Protein AF-A0A2G9T535-F1 (afdb_monomer_lite)

Sequence (82 aa):
MAGQPHNTGSGSESIKRLHKACLAYPDWKAENRPNWKPWIYPEQQLDFPRVDLAKCQPQEYEQEIIDESDVRPVKSVEADDD

Secondary structure (DSSP, 8-state):
-PPPPP---SHHHHHHHHHHHHHHHHHHHHHS-TT--TTT-GGGGTTSPPP-GGGPPPPP--------TT------PPP---

Structure (mmCIF, N/CA/C/O backbone):
data_AF-A0A2G9T535-F1
#
_entry.id   AF-A0A2G9T535-F1
#
loop_
_atom_site.group_PDB
_atom_site.id
_atom_site.type_symbol
_atom_site.label_atom_id
_atom_site.label_alt_id
_atom_site.label_comp_id
_atom_site.label_asym_id
_atom_site.label_entity_id
_atom_site.label_seq_id
_atom_site.pdbx_PDB_ins_code
_atom_site.Cartn_x
_atom_site.Cartn_y
_atom_site.Cartn_z
_atom_site.occupancy
_atom_site.B_iso_or_equiv
_atom_site.auth_seq_id
_atom_site.auth_comp_id
_atom_site.auth_asym_id
_atom_site.auth_atom_id
_atom_site.pdbx_PDB_model_num
ATOM 1 N N . MET A 1 1 ? 7.018 33.676 -30.579 1.00 40.97 1 MET A N 1
ATOM 2 C CA . MET A 1 1 ? 7.010 32.286 -30.077 1.00 40.97 1 MET A CA 1
ATOM 3 C C . MET A 1 1 ? 6.618 32.345 -28.613 1.00 40.97 1 MET A C 1
ATOM 5 O O . MET A 1 1 ? 7.383 32.872 -27.821 1.00 40.97 1 MET A O 1
ATOM 9 N N . ALA A 1 2 ? 5.382 31.965 -28.286 1.00 39.06 2 ALA A N 1
ATOM 10 C CA . ALA A 1 2 ? 4.879 32.012 -26.917 1.00 39.06 2 ALA A CA 1
ATOM 11 C C . ALA A 1 2 ? 5.445 30.821 -26.130 1.00 39.06 2 ALA A C 1
ATOM 13 O O . ALA A 1 2 ? 5.253 29.677 -26.537 1.00 39.06 2 ALA A O 1
ATOM 14 N N . GLY A 1 3 ? 6.164 31.102 -25.041 1.00 46.75 3 GLY A N 1
ATOM 15 C CA . GLY A 1 3 ? 6.581 30.087 -24.078 1.00 46.75 3 GLY A CA 1
ATOM 16 C C . GLY A 1 3 ? 5.356 29.509 -23.377 1.00 46.75 3 GLY A C 1
ATOM 17 O O . GLY A 1 3 ? 4.491 30.253 -22.915 1.00 46.75 3 GLY A O 1
ATOM 18 N N . GLN A 1 4 ? 5.255 28.184 -23.349 1.00 42.47 4 GLN A N 1
ATOM 19 C CA . GLN A 1 4 ? 4.186 27.484 -22.646 1.00 42.47 4 GLN A CA 1
ATOM 20 C C . GLN A 1 4 ? 4.381 27.633 -21.126 1.00 42.47 4 GLN A C 1
ATOM 22 O O . GLN A 1 4 ? 5.513 27.512 -20.648 1.00 42.47 4 GLN A O 1
ATOM 27 N N . PRO A 1 5 ? 3.313 27.877 -20.346 1.00 51.81 5 PRO A N 1
ATOM 28 C CA . PRO A 1 5 ? 3.407 27.877 -18.894 1.00 51.81 5 PRO A CA 1
ATOM 29 C C . PRO A 1 5 ? 3.638 26.446 -18.395 1.00 51.81 5 PRO A C 1
ATOM 31 O O . PRO A 1 5 ? 2.843 25.541 -18.649 1.00 51.81 5 PRO A O 1
ATOM 34 N N . HIS A 1 6 ? 4.737 26.249 -17.674 1.00 53.59 6 HIS A N 1
ATOM 35 C CA . HIS A 1 6 ? 5.002 25.041 -16.904 1.00 53.59 6 HIS A CA 1
ATOM 36 C C . HIS A 1 6 ? 3.987 24.961 -15.755 1.00 53.59 6 HIS A C 1
ATOM 38 O O . HIS A 1 6 ? 3.928 25.830 -14.888 1.00 53.59 6 HIS A O 1
ATOM 44 N N . ASN A 1 7 ? 3.151 23.925 -15.764 1.00 48.22 7 ASN A N 1
ATOM 45 C CA . ASN A 1 7 ? 2.176 23.664 -14.711 1.00 48.22 7 ASN A CA 1
ATOM 46 C C . ASN A 1 7 ? 2.872 22.969 -13.528 1.00 48.22 7 ASN A C 1
ATOM 48 O O . ASN A 1 7 ? 2.968 21.743 -13.474 1.00 48.22 7 ASN A O 1
ATOM 52 N N . THR A 1 8 ? 3.389 23.752 -12.584 1.00 53.47 8 THR A N 1
ATOM 53 C CA . THR A 1 8 ? 3.943 23.269 -11.312 1.00 53.47 8 THR A CA 1
ATOM 54 C C . THR A 1 8 ? 2.819 23.079 -10.290 1.00 53.47 8 THR A C 1
ATOM 56 O O . THR A 1 8 ? 2.609 23.902 -9.404 1.00 53.47 8 THR A O 1
ATOM 59 N N . GLY A 1 9 ? 2.050 21.992 -10.406 1.00 53.75 9 GLY A N 1
ATOM 60 C CA . GLY A 1 9 ? 0.865 21.831 -9.555 1.00 53.75 9 GLY A CA 1
ATOM 61 C C . GLY A 1 9 ? 0.315 20.420 -9.373 1.00 53.75 9 GLY A C 1
ATOM 62 O O . GLY A 1 9 ? -0.897 20.287 -9.277 1.00 53.75 9 GLY A O 1
ATOM 63 N N . SER A 1 10 ? 1.137 19.361 -9.330 1.00 58.38 10 SER A N 1
ATOM 64 C CA . SER A 1 10 ? 0.593 17.985 -9.240 1.00 58.38 10 SER A CA 1
ATOM 65 C C . SER A 1 10 ? 1.021 17.146 -8.026 1.00 58.38 10 SER A C 1
ATOM 67 O O . SER A 1 10 ? 0.372 16.140 -7.745 1.00 58.38 10 SER A O 1
ATOM 69 N N . GLY A 1 11 ? 2.061 17.522 -7.273 1.00 61.53 11 GLY A N 1
ATOM 70 C CA . GLY A 1 11 ? 2.555 16.692 -6.159 1.00 61.53 11 GLY A CA 1
ATOM 71 C C . GLY A 1 11 ? 1.679 16.732 -4.898 1.00 61.53 11 GLY A C 1
ATOM 72 O O . GLY A 1 11 ? 1.458 15.712 -4.249 1.00 61.53 11 GLY A O 1
ATOM 73 N N . SER A 1 12 ? 1.132 17.901 -4.554 1.00 78.06 12 SER A N 1
ATOM 74 C CA . SER A 1 12 ? 0.439 18.115 -3.274 1.00 78.06 12 SER A CA 1
ATOM 75 C C . SER A 1 12 ? -0.980 17.539 -3.229 1.00 78.06 12 SER A C 1
ATOM 77 O O . SER A 1 12 ? -1.453 17.166 -2.155 1.00 78.06 12 SER A O 1
ATOM 79 N N . GLU A 1 13 ? -1.664 17.421 -4.369 1.00 86.56 13 GLU A N 1
ATOM 80 C CA . GLU A 1 13 ? -3.048 16.933 -4.406 1.00 86.56 13 GLU A CA 1
ATOM 81 C C . GLU A 1 13 ? -3.141 15.421 -4.156 1.00 86.56 13 GLU A C 1
ATOM 83 O O . GLU A 1 13 ? -4.014 14.953 -3.422 1.00 86.56 13 GLU A O 1
ATOM 88 N N . SER A 1 14 ? -2.193 14.646 -4.686 1.00 92.50 14 SER A N 1
ATOM 89 C CA . SER A 1 14 ? -2.100 13.206 -4.419 1.00 92.50 14 SER A CA 1
ATOM 90 C C . SER A 1 14 ? -1.869 12.924 -2.935 1.00 92.50 14 SER A C 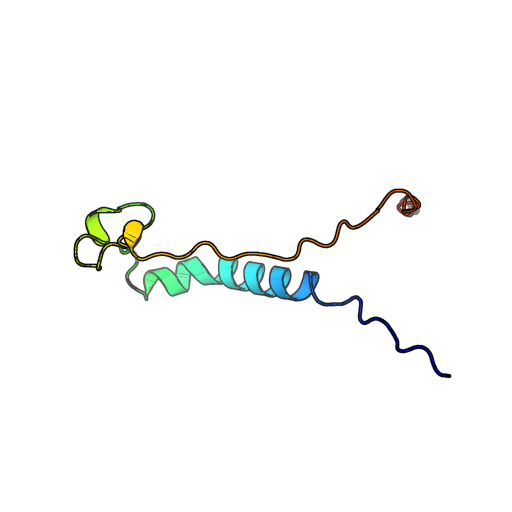1
ATOM 92 O O . SER A 1 14 ? -2.515 12.043 -2.369 1.00 92.50 14 SER A O 1
ATOM 94 N N . ILE A 1 15 ? -1.025 13.724 -2.275 1.00 94.69 15 ILE A N 1
ATOM 95 C CA . ILE A 1 15 ? -0.776 13.607 -0.833 1.00 94.69 15 ILE A CA 1
ATOM 96 C C . ILE A 1 15 ? -2.027 13.965 -0.022 1.00 94.69 15 ILE A C 1
ATOM 98 O O . ILE A 1 15 ? -2.384 13.237 0.903 1.00 94.69 15 ILE A O 1
ATOM 102 N N . LYS A 1 16 ? -2.758 15.024 -0.396 1.00 94.12 16 LYS A N 1
ATOM 103 C CA . LYS A 1 16 ? -4.032 15.385 0.256 1.00 94.12 16 LYS A CA 1
ATOM 104 C C . LYS A 1 16 ? -5.085 14.284 0.114 1.00 94.12 16 LYS A C 1
ATOM 106 O O . LYS A 1 16 ? -5.815 14.003 1.067 1.00 94.12 16 LYS A O 1
ATOM 111 N N . ARG A 1 17 ? -5.171 13.650 -1.059 1.00 95.31 17 ARG A N 1
ATOM 112 C CA . ARG A 1 17 ? -6.076 12.517 -1.312 1.00 95.31 17 ARG A CA 1
ATOM 113 C C . ARG A 1 17 ? -5.683 11.284 -0.505 1.00 95.31 17 ARG A C 1
ATOM 115 O O . ARG A 1 17 ? -6.555 10.685 0.119 1.00 95.31 17 ARG A O 1
ATOM 122 N N . LEU A 1 18 ? -4.392 10.955 -0.465 1.00 96.00 18 LEU A N 1
ATOM 123 C CA . LEU A 1 18 ? -3.871 9.858 0.348 1.00 96.00 18 LEU A CA 1
ATOM 124 C C . LEU A 1 18 ? -4.181 10.080 1.831 1.00 96.00 18 LEU A C 1
ATOM 126 O O . LEU A 1 18 ? -4.730 9.193 2.474 1.00 96.00 18 LEU A O 1
ATOM 130 N N . HIS A 1 19 ? -3.926 11.284 2.347 1.00 97.25 19 HIS A N 1
ATOM 131 C CA . HIS A 1 19 ? -4.234 11.640 3.731 1.00 97.25 19 HIS A CA 1
ATOM 132 C C . HIS A 1 19 ? -5.716 11.417 4.068 1.00 97.25 19 HIS A C 1
ATOM 134 O O . HIS A 1 19 ? -6.034 10.748 5.049 1.00 97.25 19 HIS A O 1
ATOM 140 N N . LYS A 1 20 ? -6.635 11.905 3.223 1.00 97.50 20 LYS A N 1
ATOM 141 C CA . LYS A 1 20 ? -8.079 11.668 3.402 1.00 97.50 20 LYS A CA 1
ATOM 142 C C . LYS A 1 20 ? -8.428 10.176 3.392 1.00 97.50 20 LYS A C 1
ATOM 144 O O . LYS A 1 20 ? -9.239 9.746 4.206 1.00 97.50 20 LYS A O 1
ATOM 149 N N . ALA A 1 21 ? -7.809 9.389 2.510 1.00 97.19 21 ALA A N 1
ATOM 150 C CA . ALA A 1 21 ? -8.025 7.946 2.454 1.00 97.19 21 ALA A CA 1
ATOM 151 C C . ALA A 1 21 ? -7.536 7.241 3.729 1.00 97.19 21 ALA A C 1
ATOM 153 O O . ALA A 1 21 ? -8.223 6.359 4.234 1.00 97.19 21 ALA A O 1
ATOM 154 N N . CYS A 1 22 ? -6.397 7.658 4.291 1.00 97.38 22 CYS A N 1
ATOM 155 C CA . CYS A 1 22 ? -5.883 7.117 5.550 1.00 97.38 22 CYS A CA 1
ATOM 156 C C . CYS A 1 22 ? -6.831 7.376 6.727 1.00 97.38 22 CYS A C 1
ATOM 158 O O . CYS A 1 22 ? -7.021 6.481 7.546 1.00 97.38 22 CYS A O 1
ATOM 160 N N . LEU A 1 23 ? -7.451 8.559 6.794 1.00 98.12 23 LEU A N 1
ATOM 161 C CA . LEU A 1 23 ? -8.430 8.875 7.839 1.00 98.12 23 LEU A CA 1
ATOM 162 C C . LEU A 1 23 ? -9.685 7.995 7.746 1.00 98.12 23 LEU A C 1
ATOM 164 O O . LEU A 1 23 ? -10.194 7.564 8.772 1.00 98.12 23 LEU A O 1
ATOM 168 N N . ALA A 1 24 ? -10.152 7.697 6.531 1.00 97.62 24 ALA A N 1
ATOM 169 C CA . ALA A 1 24 ? -11.328 6.852 6.298 1.00 97.62 24 ALA A CA 1
ATOM 170 C C . ALA A 1 24 ? -11.028 5.337 6.316 1.00 97.62 24 ALA A C 1
ATOM 172 O O . ALA A 1 24 ? -11.944 4.515 6.328 1.00 97.62 24 ALA A O 1
ATOM 173 N N . TYR A 1 25 ? -9.750 4.944 6.281 1.00 97.25 25 TYR A N 1
ATOM 174 C CA . TYR A 1 25 ? -9.341 3.546 6.146 1.00 97.25 25 TYR A CA 1
ATOM 175 C C . TYR A 1 25 ? -9.830 2.625 7.279 1.00 97.25 25 TYR A C 1
ATOM 177 O O . TYR A 1 25 ? -10.224 1.505 6.954 1.00 97.25 25 TYR A O 1
ATOM 185 N N . PRO A 1 26 ? -9.833 3.016 8.572 1.00 97.25 26 PRO A N 1
ATOM 186 C CA . PRO A 1 26 ? -10.280 2.131 9.648 1.00 97.25 26 PRO A CA 1
ATOM 187 C C . PRO A 1 26 ? -11.732 1.669 9.485 1.00 97.25 26 PRO A C 1
ATOM 189 O O . PRO A 1 26 ? -11.986 0.465 9.555 1.00 97.25 26 PRO A O 1
ATOM 192 N N . ASP A 1 27 ? -12.649 2.598 9.201 1.00 97.75 27 ASP A N 1
ATOM 193 C CA . ASP A 1 27 ? -14.073 2.303 9.003 1.00 97.75 27 ASP A CA 1
ATOM 194 C C . ASP A 1 27 ? -14.272 1.408 7.780 1.00 97.75 27 ASP A C 1
ATOM 196 O O . ASP A 1 27 ? -14.841 0.319 7.875 1.00 97.75 27 ASP A O 1
ATOM 200 N N . TRP A 1 28 ? -13.678 1.795 6.646 1.00 97.81 28 TRP A N 1
ATOM 201 C CA . TRP A 1 28 ? -13.732 0.987 5.430 1.00 97.81 28 TRP A CA 1
ATOM 202 C C . TRP A 1 28 ? -13.169 -0.424 5.659 1.00 97.81 28 TRP A C 1
ATOM 204 O O . TRP A 1 28 ? -13.739 -1.416 5.199 1.00 97.81 28 TRP A O 1
ATOM 214 N N . LYS A 1 29 ? -12.055 -0.551 6.391 1.00 97.69 29 LYS A N 1
ATOM 215 C CA . LYS A 1 29 ? -11.406 -1.840 6.647 1.00 97.69 29 LYS A CA 1
ATOM 216 C C . LYS A 1 29 ? -12.241 -2.737 7.560 1.00 97.69 29 LYS A C 1
ATOM 218 O O . LYS A 1 29 ? -12.188 -3.957 7.384 1.00 97.69 29 LYS A O 1
ATOM 223 N N . ALA A 1 30 ? -13.010 -2.164 8.487 1.00 97.25 30 ALA A N 1
ATOM 224 C CA . ALA A 1 30 ? -13.944 -2.911 9.328 1.00 97.25 30 ALA A CA 1
ATOM 225 C C . ALA A 1 30 ? -14.993 -3.657 8.484 1.00 97.25 30 ALA A C 1
ATOM 227 O O . ALA A 1 30 ? -15.298 -4.815 8.766 1.00 97.25 30 ALA A O 1
ATOM 228 N N . GLU A 1 31 ? -15.459 -3.038 7.398 1.00 97.75 31 GLU A N 1
ATOM 229 C CA . GLU A 1 31 ? -16.438 -3.621 6.471 1.00 97.75 31 GLU A CA 1
ATOM 230 C C . GLU A 1 31 ? -15.792 -4.514 5.390 1.00 97.75 31 GLU A C 1
ATOM 232 O O . GLU A 1 31 ? -16.438 -5.397 4.825 1.00 97.75 31 GLU A O 1
ATOM 237 N N . ASN A 1 32 ? -14.492 -4.343 5.118 1.00 96.44 32 ASN A N 1
ATOM 238 C CA . ASN A 1 32 ? -13.789 -4.980 3.998 1.00 96.44 32 ASN A CA 1
ATOM 239 C C . ASN A 1 32 ? -12.704 -5.960 4.468 1.00 96.44 32 ASN A C 1
ATOM 241 O O . ASN A 1 32 ? -11.495 -5.727 4.330 1.00 96.44 32 ASN A O 1
ATOM 245 N N . ARG A 1 33 ? -13.154 -7.109 4.994 1.00 94.62 33 ARG A N 1
ATOM 246 C CA . ARG A 1 33 ? -12.301 -8.207 5.493 1.00 94.62 33 ARG A CA 1
ATOM 247 C C . ARG A 1 33 ? -11.235 -7.673 6.467 1.00 94.62 33 ARG A C 1
ATOM 249 O O . ARG A 1 33 ? -10.050 -7.636 6.112 1.00 94.62 33 ARG A O 1
ATOM 256 N N . PRO A 1 34 ? -11.614 -7.274 7.693 1.00 95.69 34 PRO A N 1
ATOM 257 C CA . PRO A 1 34 ? -10.715 -6.586 8.625 1.00 95.69 34 PRO A CA 1
ATOM 258 C C . PRO A 1 34 ? -9.449 -7.385 8.954 1.00 95.69 34 PRO A C 1
ATOM 260 O O . PRO A 1 34 ? -8.373 -6.809 9.115 1.00 95.69 34 PRO A O 1
ATOM 263 N N . ASN A 1 35 ? -9.558 -8.715 8.961 1.00 96.12 35 ASN A N 1
ATOM 264 C CA . ASN A 1 35 ? -8.463 -9.636 9.279 1.00 96.12 35 ASN A CA 1
ATOM 265 C C . ASN A 1 35 ? -7.592 -10.009 8.068 1.00 96.12 35 ASN A C 1
ATOM 267 O O . ASN A 1 35 ? -6.553 -10.647 8.229 1.00 96.12 35 ASN A O 1
ATOM 271 N N . TRP A 1 36 ? -7.991 -9.612 6.857 1.00 95.75 36 TRP A N 1
ATOM 272 C CA . TRP A 1 36 ? -7.205 -9.842 5.650 1.00 95.75 36 TRP A CA 1
ATOM 273 C C . TRP A 1 36 ? -6.102 -8.790 5.547 1.00 95.75 36 TRP A C 1
ATOM 275 O O . TRP A 1 36 ? -6.349 -7.650 5.140 1.00 95.75 36 TRP A O 1
ATOM 285 N N . LYS A 1 37 ? -4.898 -9.161 5.968 1.00 95.31 37 LYS A N 1
ATOM 286 C CA . LYS A 1 37 ? -3.696 -8.325 5.996 1.00 95.31 37 LYS A CA 1
ATOM 287 C C . LYS A 1 37 ? -2.513 -9.160 5.495 1.00 95.31 37 LYS A C 1
ATOM 289 O O . LYS A 1 37 ? -1.619 -9.467 6.279 1.00 95.31 37 LYS A O 1
ATOM 294 N N . PRO A 1 38 ? -2.494 -9.528 4.205 1.00 94.94 38 PRO A N 1
ATOM 295 C CA . PRO A 1 38 ? -1.477 -10.414 3.642 1.00 94.94 38 PRO A CA 1
ATOM 296 C C . PRO A 1 38 ? -0.045 -9.872 3.757 1.00 94.94 38 PRO A C 1
ATOM 298 O O . PRO A 1 38 ? 0.904 -10.634 3.867 1.00 94.94 38 PRO A O 1
ATOM 301 N N . TRP A 1 39 ? 0.112 -8.547 3.809 1.00 94.12 39 TRP A N 1
ATOM 302 C CA . TRP A 1 39 ? 1.397 -7.889 4.064 1.00 94.12 39 TRP A CA 1
ATOM 303 C C . TRP A 1 39 ? 1.906 -8.052 5.510 1.00 94.12 39 TRP A C 1
ATOM 305 O O . TRP A 1 39 ? 3.082 -7.818 5.759 1.00 94.12 39 TRP A O 1
ATOM 315 N N . ILE A 1 40 ? 1.039 -8.426 6.460 1.00 96.00 40 ILE A N 1
ATOM 316 C CA . ILE A 1 40 ? 1.406 -8.790 7.843 1.00 96.00 40 ILE A CA 1
ATOM 317 C C . ILE A 1 40 ? 1.482 -10.316 7.985 1.00 96.00 40 ILE A C 1
ATOM 319 O O . ILE A 1 40 ? 2.381 -10.830 8.642 1.00 96.00 40 ILE A O 1
ATOM 323 N N . TYR A 1 41 ? 0.537 -11.018 7.356 1.00 96.25 41 TYR A N 1
ATOM 324 C CA . TYR A 1 41 ? 0.341 -12.464 7.420 1.00 96.25 41 TYR A CA 1
ATOM 325 C C . TYR A 1 41 ? 0.497 -13.070 6.014 1.00 96.25 41 TYR A C 1
ATOM 327 O O . TYR A 1 41 ? -0.504 -13.271 5.314 1.00 96.25 41 TYR A O 1
ATOM 335 N N . PRO A 1 42 ? 1.736 -13.323 5.549 1.00 93.75 42 PRO A N 1
ATOM 336 C CA . PRO A 1 42 ? 2.009 -13.761 4.177 1.00 93.75 42 PRO A CA 1
ATOM 337 C C . PRO A 1 42 ? 1.383 -15.118 3.831 1.00 93.75 42 PRO A C 1
ATOM 339 O O . PRO A 1 42 ? 1.144 -15.408 2.657 1.00 93.75 42 PRO A O 1
ATOM 342 N N . GLU A 1 43 ? 1.065 -15.942 4.828 1.00 95.19 43 GLU A N 1
ATOM 343 C CA . GLU A 1 43 ? 0.327 -17.193 4.664 1.00 95.19 43 GLU A CA 1
ATOM 344 C C . GLU A 1 43 ? -1.060 -16.986 4.034 1.00 95.19 43 GLU A C 1
ATOM 346 O O . GLU A 1 43 ? -1.568 -17.868 3.342 1.00 95.19 43 GLU A O 1
ATOM 351 N N . GLN A 1 44 ? -1.649 -15.794 4.181 1.00 95.50 44 GLN A N 1
ATOM 352 C CA . GLN A 1 44 ? -2.908 -15.439 3.523 1.00 95.50 44 GLN A CA 1
ATOM 353 C C . GLN A 1 44 ? -2.770 -15.386 1.991 1.00 95.50 44 GLN A C 1
ATOM 355 O O . GLN A 1 44 ? -3.778 -15.412 1.292 1.00 95.50 44 GLN A O 1
ATOM 360 N N . GLN A 1 45 ? -1.547 -15.338 1.446 1.00 93.38 45 GLN A N 1
ATOM 361 C CA . GLN A 1 45 ? -1.297 -15.308 0.002 1.00 93.38 45 GLN A CA 1
ATOM 362 C C . GLN A 1 45 ? -0.843 -16.646 -0.600 1.00 93.38 45 GLN A C 1
ATOM 364 O O . GLN A 1 45 ? -0.414 -16.665 -1.753 1.00 93.38 45 GLN A O 1
ATOM 369 N N . LEU A 1 46 ? -0.905 -17.760 0.136 1.00 89.75 46 LEU A N 1
ATOM 370 C CA . LEU A 1 46 ? -0.382 -19.046 -0.355 1.00 89.75 46 LEU A CA 1
ATOM 371 C C . LEU A 1 46 ? -1.045 -19.533 -1.652 1.00 89.75 46 LEU A C 1
ATOM 373 O O . LEU A 1 46 ? -0.386 -20.204 -2.438 1.00 89.75 46 LEU A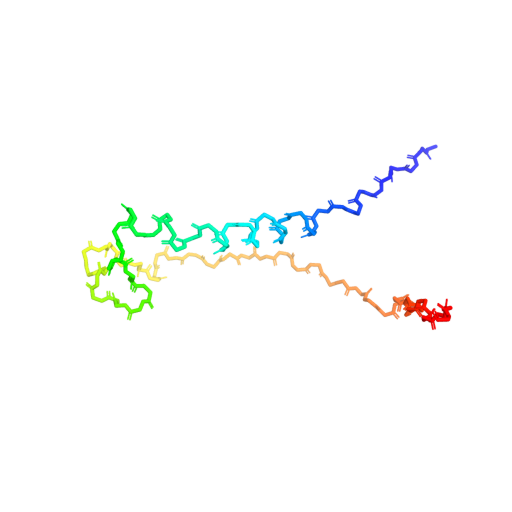 O 1
ATOM 377 N N . ASP A 1 47 ? -2.304 -19.159 -1.883 1.00 91.00 47 ASP A N 1
ATOM 378 C CA . ASP A 1 47 ? -3.081 -19.557 -3.065 1.00 91.00 47 ASP A CA 1
ATOM 379 C C . ASP A 1 47 ? -2.775 -18.708 -4.319 1.00 91.00 47 ASP A C 1
ATOM 381 O O . ASP A 1 47 ? -3.176 -19.051 -5.428 1.00 91.00 47 ASP A O 1
ATOM 385 N N . PHE A 1 48 ? -2.044 -17.594 -4.180 1.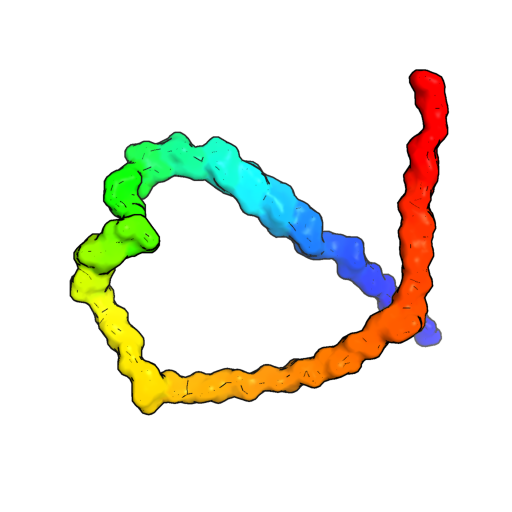00 91.56 48 PHE A N 1
ATOM 386 C CA . PHE A 1 48 ? -1.728 -16.729 -5.318 1.00 91.56 48 PHE A CA 1
ATOM 387 C C . PHE A 1 48 ? -0.544 -17.273 -6.132 1.00 91.56 48 PHE A C 1
ATOM 389 O O . PHE A 1 48 ? 0.426 -17.786 -5.561 1.00 91.56 48 PHE A O 1
ATOM 396 N N . PRO A 1 49 ? -0.562 -17.111 -7.469 1.00 93.56 49 PRO A N 1
ATOM 397 C CA . PRO A 1 49 ? 0.537 -17.544 -8.321 1.00 93.56 49 PRO A CA 1
ATOM 398 C C . PRO A 1 49 ? 1.835 -16.828 -7.939 1.00 93.56 49 PRO A C 1
ATOM 400 O O . PRO A 1 49 ? 1.874 -15.609 -7.755 1.00 93.56 49 PRO A O 1
ATOM 403 N N . ARG A 1 50 ? 2.922 -17.596 -7.837 1.00 91.94 50 ARG A N 1
ATOM 404 C CA . ARG A 1 50 ? 4.260 -17.051 -7.592 1.00 91.94 50 ARG A CA 1
ATOM 405 C C . ARG A 1 50 ? 4.847 -16.516 -8.891 1.00 91.94 50 ARG A C 1
ATOM 407 O O . ARG A 1 50 ? 4.726 -17.145 -9.941 1.00 91.94 50 ARG A O 1
ATOM 414 N N . VAL A 1 51 ? 5.504 -15.363 -8.798 1.00 93.62 51 VAL A N 1
ATOM 415 C CA . VAL A 1 51 ? 6.283 -14.827 -9.912 1.00 93.62 51 VAL A CA 1
ATOM 416 C C . VAL A 1 51 ? 7.519 -15.696 -10.128 1.00 93.62 51 VAL A C 1
ATOM 418 O O . VAL A 1 51 ? 8.246 -16.013 -9.188 1.00 93.62 51 VAL A O 1
ATOM 421 N N . ASP A 1 52 ? 7.734 -16.091 -11.375 1.00 95.12 52 ASP A N 1
ATOM 422 C CA . ASP A 1 52 ? 8.936 -16.786 -11.814 1.00 95.12 52 ASP A CA 1
ATOM 423 C C . ASP A 1 52 ? 9.904 -15.747 -12.376 1.00 95.12 52 ASP A C 1
ATOM 425 O O . ASP A 1 52 ? 9.697 -15.222 -13.472 1.00 95.12 52 ASP A O 1
ATOM 429 N N . LEU A 1 53 ? 10.944 -15.424 -11.607 1.00 93.75 53 LEU A N 1
ATOM 430 C CA . LEU A 1 53 ? 11.892 -14.370 -11.969 1.00 93.75 53 LEU A CA 1
ATOM 431 C C . LEU A 1 53 ? 12.654 -14.684 -13.261 1.00 93.75 53 LEU A C 1
ATOM 433 O O . LEU A 1 53 ? 13.070 -13.754 -13.944 1.00 93.75 53 LEU A O 1
ATOM 437 N N . ALA A 1 54 ? 12.783 -15.959 -13.646 1.00 95.12 54 ALA A N 1
ATOM 438 C CA . ALA A 1 54 ? 13.418 -16.339 -14.908 1.00 95.12 54 ALA A CA 1
ATOM 439 C C . ALA A 1 54 ? 12.593 -15.923 -16.140 1.00 95.12 54 ALA A C 1
ATOM 441 O O . ALA A 1 54 ? 13.121 -15.863 -17.248 1.00 95.12 54 ALA A O 1
ATOM 442 N N . LYS A 1 55 ? 11.297 -15.637 -15.955 1.00 95.38 55 LYS A N 1
ATOM 443 C CA . LYS A 1 55 ? 10.393 -15.142 -17.004 1.00 95.38 55 LYS A CA 1
ATOM 444 C C . LYS A 1 55 ? 10.272 -13.617 -17.013 1.00 95.38 55 LYS A C 1
ATOM 446 O O . LYS A 1 55 ? 9.633 -13.072 -17.911 1.00 95.38 55 LYS A O 1
ATOM 451 N N . CYS A 1 56 ? 10.846 -12.927 -16.029 1.00 95.69 56 CYS A N 1
ATOM 452 C CA . CYS A 1 56 ? 10.854 -11.471 -15.973 1.00 95.69 56 CYS A CA 1
ATOM 453 C C . CYS A 1 56 ? 11.967 -10.910 -16.868 1.00 95.69 56 CYS A C 1
ATOM 455 O O . CYS A 1 56 ? 13.071 -11.446 -16.906 1.00 95.69 56 CYS A O 1
ATOM 457 N N . GLN A 1 57 ? 11.679 -9.811 -17.566 1.00 94.00 57 GLN A N 1
ATOM 458 C CA . GLN A 1 57 ? 12.672 -9.056 -18.330 1.00 94.00 57 GLN A CA 1
ATOM 459 C C . GLN A 1 57 ? 13.053 -7.790 -17.554 1.00 94.00 57 GLN A C 1
ATOM 461 O O . GLN A 1 57 ? 12.163 -7.158 -16.974 1.00 94.00 57 GLN A O 1
ATOM 466 N N . PRO A 1 58 ? 14.343 -7.414 -17.509 1.00 90.81 58 PRO A N 1
ATOM 467 C CA . PRO A 1 58 ? 14.745 -6.136 -16.945 1.00 90.81 58 PRO A CA 1
ATOM 468 C C . PRO A 1 58 ? 14.131 -5.003 -17.770 1.00 90.81 58 PRO A C 1
ATOM 470 O O . PRO A 1 58 ? 14.189 -5.009 -18.997 1.00 90.81 58 PRO A O 1
ATOM 473 N N . GLN A 1 59 ? 13.537 -4.032 -17.083 1.00 90.12 59 GLN A N 1
ATOM 474 C CA . GLN A 1 59 ? 13.092 -2.801 -17.717 1.00 90.12 59 GLN A CA 1
ATOM 475 C C . GLN A 1 59 ? 14.284 -1.845 -17.777 1.00 90.12 59 GLN A C 1
ATOM 477 O O . GLN A 1 59 ? 14.822 -1.468 -16.736 1.00 90.12 59 GLN A O 1
ATOM 482 N N . GLU A 1 60 ? 14.692 -1.464 -18.984 1.00 89.12 60 GLU A N 1
ATOM 483 C CA . GLU A 1 60 ? 15.642 -0.371 -19.178 1.00 89.12 60 GLU A CA 1
ATOM 484 C C . GLU A 1 60 ? 14.896 0.958 -19.026 1.00 89.12 60 GLU A C 1
ATOM 486 O O . GLU A 1 60 ? 13.809 1.151 -19.585 1.00 89.12 60 GLU A O 1
ATOM 491 N N . TYR A 1 61 ? 15.462 1.850 -18.217 1.00 85.88 61 TYR A N 1
ATOM 492 C CA . TYR A 1 61 ? 14.957 3.199 -18.005 1.00 85.88 61 TYR A CA 1
ATOM 493 C C . TYR A 1 61 ? 16.013 4.171 -18.512 1.00 85.88 61 TYR A C 1
ATOM 495 O O . TYR A 1 61 ? 17.172 4.096 -18.104 1.00 85.88 61 TYR A O 1
ATOM 503 N N . GLU A 1 62 ? 15.613 5.099 -19.371 1.00 85.12 62 GLU A N 1
ATOM 504 C CA . GLU A 1 62 ? 16.449 6.243 -19.713 1.00 85.12 62 GLU A CA 1
ATOM 505 C C . GLU A 1 62 ? 16.454 7.183 -18.503 1.00 85.12 62 GLU A C 1
ATOM 507 O O . GLU A 1 62 ? 15.473 7.868 -18.218 1.00 85.12 62 GLU A O 1
ATOM 512 N N . GLN A 1 63 ? 17.532 7.148 -17.720 1.00 78.56 63 GLN A N 1
ATOM 513 C CA . GLN A 1 63 ? 17.717 8.093 -16.625 1.00 78.56 63 GLN A CA 1
ATOM 514 C C . GLN A 1 63 ? 18.297 9.385 -17.192 1.00 78.56 63 GLN A C 1
ATOM 516 O O . GLN A 1 63 ? 19.471 9.443 -17.560 1.00 78.56 63 GLN A O 1
ATOM 521 N N . GLU A 1 64 ? 17.482 10.433 -17.242 1.00 82.69 64 GLU A N 1
ATOM 522 C CA . GLU A 1 64 ? 17.993 11.784 -17.442 1.00 82.69 64 GLU A CA 1
ATOM 523 C C . GLU A 1 64 ? 18.833 12.173 -16.215 1.00 82.69 64 GLU A C 1
ATOM 525 O O . GLU A 1 64 ? 18.365 12.120 -15.075 1.00 82.69 64 GLU A O 1
ATOM 530 N N . ILE A 1 65 ? 20.099 12.532 -16.437 1.00 79.62 65 ILE A N 1
ATOM 531 C CA . ILE A 1 65 ? 20.953 13.098 -15.390 1.00 79.62 65 ILE A CA 1
ATOM 532 C C . ILE A 1 65 ? 20.491 14.541 -15.198 1.00 79.62 65 ILE A C 1
ATOM 534 O O . ILE A 1 65 ? 20.821 15.420 -15.993 1.00 79.62 65 ILE A O 1
ATOM 538 N N . ILE A 1 66 ? 19.679 14.770 -14.172 1.00 78.69 66 ILE A N 1
ATOM 539 C CA . ILE A 1 66 ? 19.201 16.103 -13.809 1.00 78.69 66 ILE A CA 1
ATOM 540 C C . ILE A 1 66 ? 20.335 16.803 -13.052 1.00 78.69 66 ILE A C 1
ATOM 542 O O . ILE A 1 66 ? 20.671 16.411 -11.936 1.00 78.69 66 ILE A O 1
ATOM 546 N N . ASP A 1 67 ? 20.951 17.811 -13.672 1.00 80.44 67 ASP A N 1
ATOM 547 C CA . ASP A 1 67 ? 21.962 18.648 -13.022 1.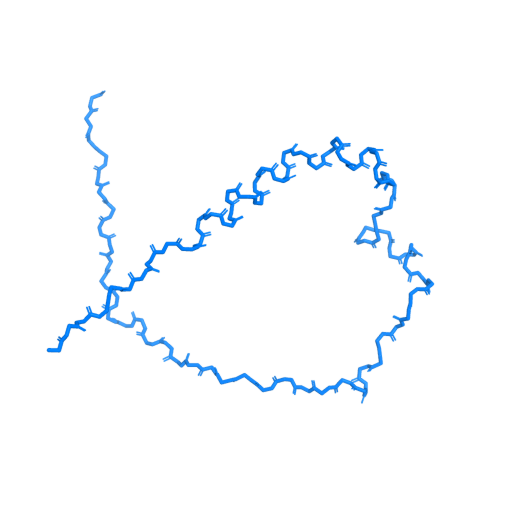00 80.44 67 ASP A CA 1
ATOM 548 C C . ASP A 1 67 ? 21.283 19.732 -12.171 1.00 80.44 67 ASP A C 1
ATOM 550 O O . ASP A 1 67 ? 20.722 20.697 -12.687 1.00 80.44 67 ASP A O 1
ATOM 554 N N . GLU A 1 68 ? 21.310 19.556 -10.849 1.00 78.56 68 GLU A N 1
ATOM 555 C CA . GLU A 1 68 ? 20.754 20.514 -9.879 1.00 78.56 68 GLU A CA 1
ATOM 556 C C . GLU A 1 68 ? 21.800 21.520 -9.365 1.00 78.56 68 GLU A C 1
ATOM 558 O O . GLU A 1 68 ? 21.555 22.235 -8.391 1.00 78.56 68 GLU A O 1
ATOM 563 N N . SER A 1 69 ? 22.976 21.591 -9.997 1.00 79.94 69 SER A N 1
ATOM 564 C CA . SER A 1 69 ? 24.089 22.422 -9.525 1.00 79.94 69 SER A CA 1
ATOM 565 C C . SER A 1 69 ? 23.780 23.931 -9.535 1.00 79.94 69 SER A C 1
ATOM 567 O O . SER A 1 69 ? 24.337 24.681 -8.731 1.00 79.94 69 SER A O 1
ATOM 569 N N . ASP A 1 70 ? 22.824 24.361 -10.365 1.00 77.88 70 ASP A N 1
ATOM 570 C CA . ASP A 1 70 ? 22.363 25.751 -10.491 1.00 77.88 70 ASP A CA 1
ATOM 571 C C . ASP A 1 70 ? 21.104 26.092 -9.657 1.00 77.88 70 ASP A C 1
ATOM 573 O O . ASP A 1 70 ? 20.582 27.216 -9.732 1.00 77.88 70 ASP A O 1
ATOM 577 N N . VAL A 1 71 ? 20.588 25.167 -8.833 1.00 77.25 71 VAL A N 1
ATOM 578 C CA . VAL A 1 71 ? 19.405 25.438 -7.995 1.00 77.25 71 VAL A CA 1
ATOM 579 C C . VAL A 1 71 ? 19.769 26.413 -6.875 1.00 77.25 71 VAL A C 1
ATOM 581 O O . VAL A 1 71 ? 20.407 26.079 -5.877 1.00 77.25 71 VAL A O 1
ATOM 584 N N . ARG A 1 72 ? 19.319 27.662 -7.026 1.00 75.06 72 ARG A N 1
ATOM 585 C CA . ARG A 1 72 ? 19.453 28.687 -5.987 1.00 75.06 72 ARG A CA 1
ATOM 586 C C . ARG A 1 72 ? 18.603 28.298 -4.774 1.00 75.06 72 ARG A C 1
ATOM 588 O O . ARG A 1 72 ? 17.428 27.971 -4.956 1.00 75.06 72 ARG A O 1
ATOM 595 N N . PRO A 1 73 ? 19.133 28.391 -3.542 1.00 69.06 73 PRO A N 1
ATOM 596 C CA . PRO A 1 73 ? 18.340 28.134 -2.351 1.00 69.06 73 PRO A CA 1
ATOM 597 C C . PRO A 1 73 ? 17.163 29.111 -2.308 1.00 69.06 73 PRO A C 1
ATOM 599 O O . PRO A 1 73 ? 17.344 30.331 -2.280 1.00 69.06 73 PRO A O 1
ATOM 602 N N . VAL A 1 74 ? 15.944 28.570 -2.321 1.00 67.56 74 VAL A N 1
ATOM 603 C CA . VAL A 1 74 ? 14.737 29.343 -2.038 1.00 67.56 74 VAL A CA 1
ATOM 604 C C . VAL A 1 74 ? 14.839 29.830 -0.597 1.00 67.56 74 VAL A C 1
ATOM 606 O O . VAL A 1 74 ? 14.852 29.041 0.345 1.00 67.56 74 VAL A O 1
ATOM 609 N N . LYS A 1 75 ? 14.994 31.143 -0.421 1.00 55.59 75 LYS A N 1
ATOM 610 C CA . LYS A 1 75 ? 15.017 31.764 0.901 1.00 55.59 75 LYS A CA 1
ATOM 611 C C . LYS A 1 75 ? 13.623 31.591 1.501 1.00 55.59 75 LYS A C 1
ATOM 613 O O . LYS A 1 75 ? 12.682 32.247 1.059 1.00 55.59 75 LYS A O 1
ATOM 618 N N . SER A 1 76 ? 13.488 30.662 2.447 1.00 51.28 76 SER A N 1
ATOM 619 C CA . SER A 1 76 ? 12.306 30.528 3.294 1.00 51.28 76 SER A CA 1
ATOM 620 C C . SER A 1 76 ? 12.014 31.902 3.877 1.00 51.28 76 SER A C 1
ATOM 622 O O . SER 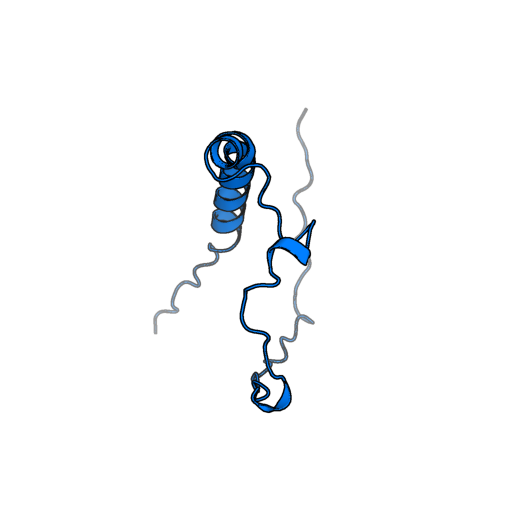A 1 76 ? 12.864 32.468 4.563 1.00 51.28 76 SER A O 1
ATOM 624 N N . VAL A 1 77 ? 10.866 32.472 3.516 1.00 59.50 77 VAL A N 1
ATOM 625 C CA . VAL A 1 77 ? 10.420 33.745 4.072 1.00 59.50 77 VAL A CA 1
ATOM 626 C C . VAL A 1 77 ? 10.347 33.594 5.586 1.00 59.50 77 VAL A C 1
ATOM 628 O O . VAL A 1 77 ? 9.711 32.680 6.109 1.00 59.50 77 VAL A O 1
ATOM 631 N N . GLU A 1 78 ? 11.126 34.437 6.248 1.00 54.66 78 GLU A N 1
ATOM 632 C CA . GLU A 1 78 ? 11.250 34.525 7.692 1.00 54.66 78 GLU A CA 1
ATOM 633 C C . GLU A 1 78 ? 9.869 34.853 8.273 1.00 54.66 78 GLU A C 1
ATOM 635 O O . GLU A 1 78 ? 9.127 35.665 7.720 1.00 54.66 78 GLU A O 1
ATOM 640 N N . ALA A 1 79 ? 9.505 34.143 9.340 1.00 58.00 79 ALA A N 1
ATOM 641 C CA . ALA A 1 79 ? 8.314 34.423 10.120 1.00 58.00 79 ALA A CA 1
ATOM 642 C C . ALA A 1 79 ? 8.516 35.747 10.866 1.00 58.00 79 ALA A C 1
ATOM 644 O O . ALA A 1 79 ? 9.439 35.845 11.670 1.00 58.00 79 ALA A O 1
ATOM 645 N N . ASP A 1 80 ? 7.653 36.722 10.599 1.00 54.00 80 ASP A N 1
ATOM 646 C CA . ASP A 1 80 ? 7.502 37.947 11.383 1.00 54.00 80 ASP A CA 1
ATOM 647 C C . ASP A 1 80 ? 6.026 38.378 11.299 1.00 54.00 80 ASP A C 1
ATOM 649 O O . ASP A 1 80 ? 5.524 38.579 10.190 1.00 54.00 80 ASP A O 1
ATOM 653 N N . ASP A 1 81 ? 5.301 38.337 12.426 1.00 47.75 81 ASP A N 1
ATOM 654 C CA . ASP A 1 81 ? 4.621 39.498 13.048 1.00 47.75 81 ASP A CA 1
ATOM 655 C C . ASP A 1 81 ? 3.732 39.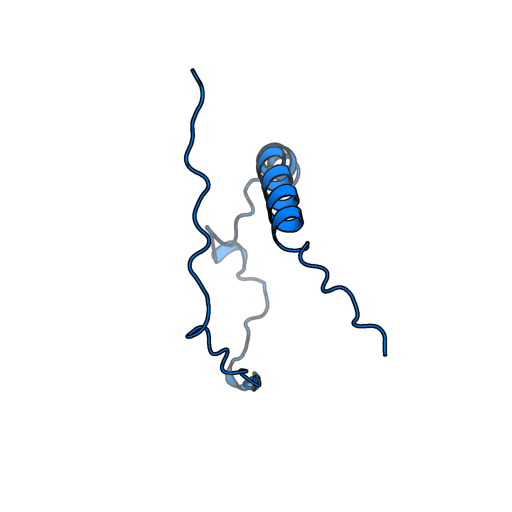047 14.248 1.00 47.75 81 ASP A C 1
ATOM 657 O O . ASP A 1 81 ? 2.815 38.244 14.066 1.00 47.75 81 ASP A O 1
ATOM 661 N N . ASP A 1 82 ? 4.089 39.566 15.437 1.00 44.81 82 ASP A N 1
ATOM 662 C CA . ASP A 1 82 ? 3.421 39.693 16.769 1.00 44.81 82 ASP A CA 1
ATOM 663 C C . ASP A 1 82 ? 2.671 38.509 17.437 1.00 44.81 82 ASP A C 1
ATOM 665 O O . ASP A 1 82 ? 1.485 38.236 17.130 1.00 44.81 82 ASP A O 1
#

Organism: Teladorsagia circumcincta (NCBI:txid45464)

pLDDT: mean 81.71, std 18.26, range [39.06, 98.12]

Radius of gyration: 23.05 Å; chains: 1; bounding box: 40×59×47 Å

Foldseek 3Di:
DDDDDDPPDDDVVVVVVVVVCVVCVVVVCVVVVVVPDCVVVVVSCPPPDDDDVVPDDDDDDDDDPDDCVPPDDDPDPDDDDD